Protein AF-A0A2T6J618-F1 (afdb_monomer)

pLDDT: mean 82.19, std 12.93, range [42.0, 94.44]

Secondary structure (DSSP, 8-state):
---S-SSPPEEEEEEETTEEEEEEEE---HHHHHHHHHHHHHHH-SPEEEE--EEEEEE-TTS-EEEEEEEEEEEEEEETTTTEEEEEEEEE-EE--SSSSSPPEEPPPEEEEEEEEPPPPPP-----

Nearest PDB structures (foldseek):
  8wg2-assembly1_A  TM=3.446E-01  e=2.003E+00  Flavobacterium johnsoniae UW101
  8wg2-assembly2_D  TM=3.470E-01  e=2.003E+00  Flavobacterium johnsoniae UW101
  8wg0-assembly1_B  TM=2.736E-01  e=1.900E+00  Flavobacterium johnsoniae UW101
  7lbm-assembly1_k  TM=1.919E-01  e=7.742E-01  Homo sapiens
  5iva-assembly1_A  TM=2.325E-01  e=2.750E+00  Pseudomonas aeruginosa PAO1

Foldseek 3Di:
DDDLDPDDWDWDWDDDPVHTFKIKTWDPDPSSVVVVQVVCCVVQNAWDKDQPWDWDWDADPVGDIDIDTFAKIWTWGADPVQQKIKIKIWGWDWDHDPDPVDDTPTDDIIIMIMIGRDDDPPPPPPPD

Mean predicted aligned error: 8.67 Å

Solvent-accessible surface area (backbone atoms only — not comparable to full-atom values): 7582 Å² total; per-residue (Å²): 137,80,72,80,54,97,64,92,69,55,72,48,79,41,64,60,82,97,38,84,32,34,44,36,36,49,61,48,50,73,70,35,43,51,54,51,49,54,56,47,34,74,74,64,42,82,62,49,79,45,76,64,48,43,81,44,80,38,78,45,96,87,71,52,67,53,75,46,75,25,41,44,34,36,40,34,42,69,40,80,91,74,32,31,38,38,38,41,37,41,36,36,56,60,53,77,45,96,45,92,86,50,69,69,57,66,54,80,66,48,29,32,41,37,40,35,53,48,77,72,77,74,77,78,82,71,90,122

Radius of gyration: 19.62 Å; Cα contacts (8 Å, |Δi|>4): 220; chains: 1; bounding box: 44×38×65 Å

Structure (mmCIF, N/CA/C/O backbone):
data_AF-A0A2T6J618-F1
#
_entry.id   AF-A0A2T6J618-F1
#
loop_
_atom_site.group_PDB
_atom_site.id
_atom_site.type_symbol
_atom_site.label_atom_id
_atom_site.label_alt_id
_atom_site.label_comp_id
_atom_site.label_asym_id
_atom_site.label_entity_id
_atom_site.label_seq_id
_atom_site.pdbx_PDB_ins_code
_atom_site.Cartn_x
_atom_site.Cartn_y
_atom_site.Cartn_z
_atom_site.occupancy
_atom_site.B_iso_or_equiv
_atom_site.auth_seq_id
_atom_site.auth_comp_id
_atom_site.auth_asym_id
_atom_site.auth_atom_id
_atom_site.pdbx_PDB_model_num
ATOM 1 N N . MET A 1 1 ? -15.487 16.957 7.916 1.00 51.03 1 MET A N 1
ATOM 2 C CA . MET A 1 1 ? -14.705 15.850 7.330 1.00 51.03 1 MET A CA 1
ATOM 3 C C . MET A 1 1 ? -15.066 15.783 5.855 1.00 51.03 1 MET A C 1
ATOM 5 O O . MET A 1 1 ? -16.247 15.644 5.560 1.00 51.03 1 MET A O 1
ATOM 9 N N . LEU A 1 2 ? -14.112 16.003 4.949 1.00 57.34 2 LEU A N 1
ATOM 10 C CA . LEU A 1 2 ? -14.351 15.875 3.507 1.00 57.34 2 LEU A CA 1
ATOM 11 C C . LEU A 1 2 ? -14.027 14.436 3.083 1.00 57.34 2 LEU A C 1
ATOM 13 O O . LEU A 1 2 ? -13.054 13.877 3.591 1.00 57.34 2 LEU A O 1
ATOM 17 N N . PRO A 1 3 ? -14.814 13.823 2.187 1.00 66.25 3 PRO A N 1
ATOM 18 C CA . PRO A 1 3 ? -14.495 12.500 1.673 1.00 66.25 3 PRO A CA 1
ATOM 19 C C . PRO A 1 3 ? -13.168 12.533 0.902 1.00 66.25 3 PRO A C 1
ATOM 21 O O . PRO A 1 3 ? -12.866 13.488 0.185 1.00 66.25 3 PRO A O 1
ATOM 24 N N . PHE A 1 4 ? -12.370 11.473 1.050 1.00 67.88 4 PHE A N 1
ATOM 25 C CA . PHE A 1 4 ? -11.061 11.346 0.398 1.00 67.88 4 PHE A CA 1
ATOM 26 C C . PHE A 1 4 ? -11.147 11.312 -1.134 1.00 67.88 4 PHE A C 1
ATOM 28 O O . PHE A 1 4 ? -10.185 11.681 -1.807 1.00 67.88 4 PHE A O 1
ATOM 35 N N . SER A 1 5 ? -12.305 10.916 -1.668 1.00 69.44 5 SER A N 1
ATOM 36 C CA . SER A 1 5 ? -12.613 10.882 -3.093 1.00 69.44 5 SER A CA 1
ATOM 37 C C . SER A 1 5 ? -14.052 11.319 -3.351 1.00 69.44 5 SER A C 1
ATOM 39 O O . SER A 1 5 ? -14.930 10.956 -2.563 1.00 69.44 5 SER A O 1
ATOM 41 N N . PRO A 1 6 ? -14.319 12.037 -4.453 1.00 74.06 6 PRO A N 1
ATOM 42 C CA . PRO A 1 6 ? -15.666 12.136 -5.002 1.00 74.06 6 PRO A CA 1
ATOM 43 C C . PRO A 1 6 ? -16.112 10.830 -5.687 1.00 74.06 6 PRO A C 1
ATOM 45 O O . PRO A 1 6 ? -17.313 10.604 -5.820 1.00 74.06 6 PRO A O 1
ATOM 48 N N . ASP A 1 7 ? -15.171 9.966 -6.088 1.00 80.81 7 ASP A N 1
ATOM 49 C CA . ASP A 1 7 ? -15.457 8.722 -6.797 1.00 80.81 7 ASP A CA 1
ATOM 50 C C . ASP A 1 7 ? -15.624 7.532 -5.835 1.00 80.81 7 ASP A C 1
ATOM 52 O O . ASP A 1 7 ? -14.932 7.440 -4.814 1.00 80.81 7 ASP A O 1
ATOM 56 N N . PRO A 1 8 ? -16.491 6.554 -6.159 1.00 80.50 8 PRO A N 1
ATOM 57 C CA . PRO A 1 8 ? -16.603 5.329 -5.380 1.00 80.50 8 PRO A CA 1
ATOM 58 C C . PRO A 1 8 ? -15.282 4.551 -5.338 1.00 80.50 8 PRO A C 1
ATOM 60 O O . PRO A 1 8 ? -14.666 4.259 -6.368 1.00 80.50 8 PRO A O 1
ATOM 63 N N . VAL A 1 9 ? -14.884 4.139 -4.134 1.00 82.81 9 VAL A N 1
ATOM 64 C CA . VAL A 1 9 ? -13.735 3.253 -3.914 1.00 82.81 9 VAL A CA 1
ATOM 65 C C . VAL A 1 9 ? -14.200 1.829 -3.642 1.00 82.81 9 VAL A C 1
ATOM 67 O O . VAL A 1 9 ? -15.194 1.596 -2.952 1.00 82.81 9 VAL A O 1
ATOM 70 N N . LYS A 1 10 ? -13.468 0.850 -4.179 1.00 84.38 10 LYS A N 1
ATOM 71 C CA . LYS A 1 10 ? -13.753 -0.558 -3.903 1.00 84.38 10 LYS A CA 1
ATOM 72 C C . LYS A 1 10 ? -13.212 -0.909 -2.524 1.00 84.38 10 LYS A C 1
ATOM 74 O O . LYS A 1 10 ? -12.016 -0.772 -2.268 1.00 84.38 10 LYS A O 1
ATOM 79 N N . LEU A 1 11 ? -14.092 -1.410 -1.669 1.00 88.69 11 LEU A N 1
ATOM 80 C CA . LEU A 1 11 ? -13.777 -1.806 -0.306 1.00 88.69 11 LEU A CA 1
ATOM 81 C C . LEU A 1 11 ? -14.050 -3.303 -0.127 1.00 88.69 11 LEU A C 1
ATOM 83 O O . LEU A 1 11 ? -15.039 -3.831 -0.628 1.00 88.69 11 LEU A O 1
ATOM 87 N N . SER A 1 12 ? -13.136 -4.000 0.538 1.00 91.56 12 SER A N 1
ATOM 88 C CA . SER A 1 12 ? -13.244 -5.418 0.881 1.00 91.56 12 SER A CA 1
ATOM 89 C C . SER A 1 12 ? -13.064 -5.579 2.384 1.00 91.56 12 SER A C 1
ATOM 91 O O . SER A 1 12 ? -12.112 -5.052 2.957 1.00 91.56 12 SER A O 1
ATOM 93 N N . LEU A 1 13 ? -13.981 -6.307 3.013 1.00 92.69 13 LEU A N 1
ATOM 94 C CA . LEU A 1 13 ? -13.970 -6.574 4.447 1.00 92.69 13 LEU A CA 1
ATOM 95 C C . LEU A 1 13 ? -13.599 -8.037 4.685 1.00 92.69 13 LEU A C 1
ATOM 97 O O . LEU A 1 13 ? -14.203 -8.937 4.105 1.00 92.69 13 LEU A O 1
ATOM 101 N N . GLY A 1 14 ? -12.599 -8.263 5.528 1.00 91.62 14 GLY A N 1
ATOM 102 C CA . GLY A 1 14 ? -12.210 -9.582 6.008 1.00 91.62 14 GLY A CA 1
ATOM 103 C C . GLY A 1 14 ? -12.715 -9.790 7.428 1.00 91.62 14 GLY A C 1
ATOM 104 O O . GLY A 1 14 ? -12.461 -8.963 8.303 1.00 91.62 14 GLY A O 1
ATOM 105 N N . PHE A 1 15 ? -13.404 -10.904 7.662 1.00 90.94 15 PHE A N 1
ATOM 106 C CA . PHE A 1 15 ? -13.910 -11.295 8.976 1.00 90.94 15 PHE A CA 1
ATOM 107 C C . PHE A 1 15 ? -13.190 -12.553 9.463 1.00 90.94 15 PHE A C 1
ATOM 109 O O . PHE A 1 15 ? -12.811 -13.416 8.671 1.00 90.94 15 PHE A O 1
ATOM 116 N N . LYS A 1 16 ? -12.979 -12.654 10.776 1.00 88.12 16 LYS A N 1
ATOM 117 C CA . LYS A 1 16 ? -12.491 -13.862 11.448 1.00 88.12 16 LYS A CA 1
ATOM 118 C C . LYS A 1 16 ? -13.527 -14.263 12.497 1.00 88.12 16 LYS A C 1
ATOM 120 O O . LYS A 1 16 ? -13.626 -13.613 13.535 1.00 88.12 16 LYS A O 1
ATOM 125 N N . GLY A 1 17 ? -14.300 -15.312 12.208 1.00 87.88 17 GLY A N 1
ATOM 126 C CA . GLY A 1 17 ? -15.546 -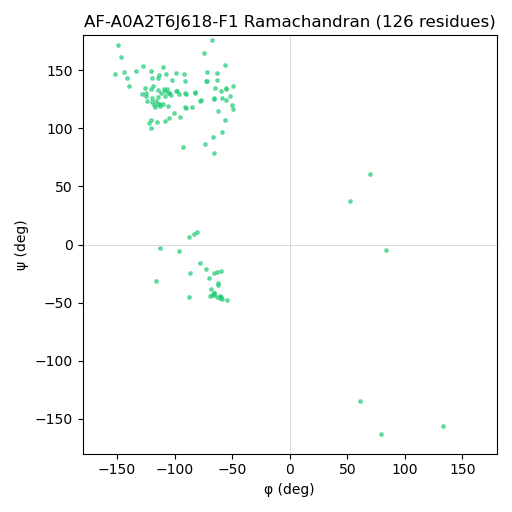15.577 12.936 1.00 87.88 17 GLY A CA 1
ATOM 127 C C . GLY A 1 17 ? -16.511 -14.403 12.754 1.00 87.88 17 GLY A C 1
ATOM 128 O O . GLY A 1 17 ? -16.602 -13.856 11.658 1.00 87.88 17 GLY A O 1
ATOM 129 N N . ASP A 1 18 ? -17.128 -13.954 13.844 1.00 89.62 18 ASP A N 1
ATOM 130 C CA . ASP A 1 18 ? -18.098 -12.847 13.824 1.00 89.62 18 ASP A CA 1
ATOM 131 C C . ASP A 1 18 ? -17.450 -11.456 13.962 1.00 89.62 18 ASP A C 1
ATOM 133 O O . ASP A 1 18 ? -18.132 -10.445 14.108 1.00 89.62 18 ASP A O 1
ATOM 137 N N . SER A 1 19 ? -16.115 -11.381 13.948 1.00 86.75 19 SER A N 1
ATOM 138 C CA . SER A 1 19 ? -15.368 -10.135 14.151 1.00 86.75 19 SER A CA 1
ATOM 139 C C . SER A 1 19 ? -14.701 -9.642 12.871 1.00 86.75 19 SER A C 1
ATOM 141 O O . SER A 1 19 ? -14.018 -10.400 12.177 1.00 86.75 19 SER A O 1
ATOM 143 N N . LEU A 1 20 ? -14.834 -8.342 12.592 1.00 87.62 20 LEU A N 1
ATOM 144 C CA . LEU A 1 20 ? -14.087 -7.672 11.529 1.00 87.62 20 LEU A CA 1
ATOM 145 C C . LEU A 1 20 ? -12.590 -7.672 11.870 1.00 87.62 20 LEU A C 1
ATOM 147 O O . LEU A 1 20 ? -12.191 -7.202 12.936 1.00 87.62 20 LEU A O 1
ATOM 151 N N . SER A 1 21 ? -11.765 -8.190 10.961 1.00 88.56 21 SER A N 1
ATOM 152 C CA . SER A 1 21 ? -10.317 -8.326 11.153 1.00 88.56 21 SER A CA 1
ATOM 153 C C . SER A 1 21 ? -9.502 -7.482 10.177 1.00 88.56 21 SER A C 1
ATOM 155 O O . SER A 1 21 ? -8.424 -7.010 10.544 1.00 88.56 21 SER A O 1
ATOM 157 N N . VAL A 1 22 ? -10.011 -7.270 8.958 1.00 90.62 22 VAL A N 1
ATOM 158 C CA . VAL A 1 22 ? -9.307 -6.545 7.895 1.00 90.62 22 VAL A CA 1
ATOM 159 C C . VAL A 1 22 ? -10.259 -5.636 7.125 1.00 90.62 22 VAL A C 1
ATOM 161 O O . VAL A 1 22 ? -11.348 -6.053 6.736 1.00 90.62 22 VAL A O 1
ATOM 164 N N . ILE A 1 23 ? -9.820 -4.413 6.842 1.00 91.25 23 ILE A N 1
ATOM 165 C CA . ILE A 1 23 ? -10.446 -3.505 5.878 1.00 91.25 23 ILE A CA 1
ATOM 166 C C . ILE A 1 23 ? -9.426 -3.236 4.779 1.00 91.25 23 ILE A C 1
ATOM 168 O O . ILE A 1 23 ? -8.359 -2.697 5.054 1.00 91.25 23 ILE A O 1
ATOM 172 N N . ASN A 1 24 ? -9.765 -3.579 3.540 1.00 89.94 24 ASN A N 1
ATOM 173 C CA . ASN A 1 24 ? -8.945 -3.301 2.368 1.00 89.94 24 ASN A CA 1
ATOM 174 C C . ASN A 1 24 ? -9.665 -2.318 1.450 1.00 89.94 24 ASN A C 1
ATOM 176 O O . ASN A 1 24 ? -10.793 -2.569 1.029 1.00 89.94 24 ASN A O 1
ATOM 180 N N . VAL A 1 25 ? -8.993 -1.232 1.090 1.00 89.12 25 VAL A N 1
ATOM 181 C CA . VAL A 1 25 ? -9.462 -0.256 0.105 1.00 89.12 25 VAL A CA 1
ATOM 182 C C . VAL A 1 25 ? -8.547 -0.329 -1.106 1.00 89.12 25 VAL A C 1
ATOM 184 O O . VAL A 1 25 ? -7.335 -0.135 -0.997 1.00 89.12 25 VAL A O 1
ATOM 187 N N . GLN A 1 26 ? -9.127 -0.633 -2.263 1.00 84.00 26 GLN A N 1
ATOM 188 C CA . GLN A 1 26 ? -8.396 -0.780 -3.514 1.00 84.00 26 GLN A CA 1
ATOM 189 C C .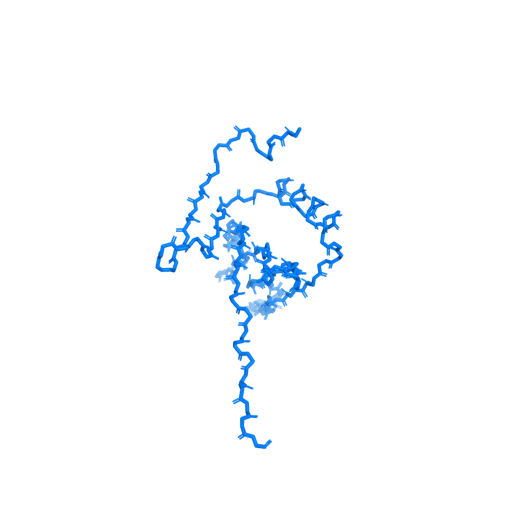 GLN A 1 26 ? -8.514 0.507 -4.334 1.00 84.00 26 GLN A C 1
ATOM 191 O O . GLN A 1 26 ? -9.620 1.012 -4.536 1.00 84.00 26 GLN A O 1
ATOM 196 N N . ARG A 1 27 ? -7.367 0.990 -4.835 1.00 75.06 27 ARG A N 1
ATOM 197 C CA . ARG A 1 27 ? -7.175 2.260 -5.563 1.00 75.06 27 ARG A CA 1
ATOM 198 C C . ARG A 1 27 ? -7.309 3.563 -4.739 1.00 75.06 27 ARG A C 1
ATOM 200 O O . ARG A 1 27 ? -8.115 4.421 -5.095 1.00 75.06 27 ARG A O 1
ATOM 207 N N . PRO A 1 28 ? -6.484 3.787 -3.707 1.00 71.38 28 PRO A N 1
ATOM 208 C CA . PRO A 1 28 ? -6.043 5.146 -3.430 1.00 71.38 28 PRO A CA 1
ATOM 209 C C . PRO A 1 28 ? -5.241 5.620 -4.650 1.00 71.38 28 PRO A C 1
ATOM 211 O O . PRO A 1 28 ? -4.228 5.013 -4.968 1.00 71.38 28 PRO A O 1
ATOM 214 N N . ASP A 1 29 ? -5.694 6.621 -5.398 1.00 80.06 29 ASP A N 1
ATOM 215 C CA . ASP A 1 29 ? -4.806 7.319 -6.338 1.0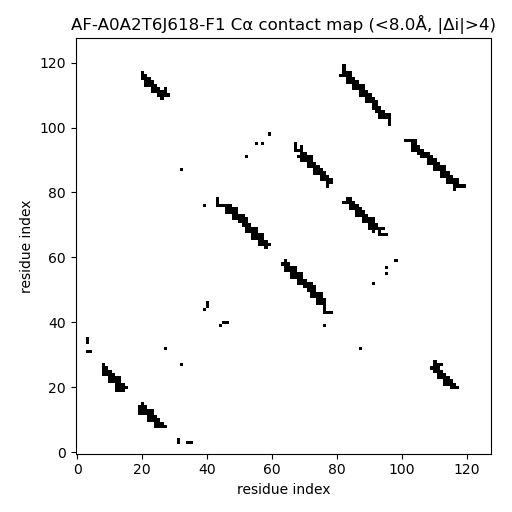0 80.06 29 ASP A CA 1
ATOM 216 C C . ASP A 1 29 ? -3.729 8.108 -5.566 1.00 80.06 29 ASP A C 1
ATOM 218 O O . ASP A 1 29 ? -3.733 8.142 -4.339 1.00 80.06 29 ASP A O 1
ATOM 222 N N . GLU A 1 30 ? -2.782 8.733 -6.263 1.00 82.56 30 GLU A N 1
ATOM 223 C CA . GLU A 1 30 ? -1.674 9.451 -5.616 1.00 82.56 30 GLU A CA 1
ATOM 224 C C . GLU A 1 30 ? -2.138 10.641 -4.751 1.00 82.56 30 GLU A C 1
ATOM 226 O O . GLU A 1 30 ? -1.579 10.899 -3.680 1.00 82.56 30 GLU A O 1
ATOM 231 N N . VAL A 1 31 ? -3.201 11.336 -5.167 1.00 83.38 31 VAL A N 1
ATOM 232 C CA . VAL A 1 31 ? -3.768 12.467 -4.417 1.00 83.38 31 VAL A CA 1
ATOM 233 C C . VAL A 1 31 ? -4.430 11.958 -3.139 1.00 83.38 31 VAL A C 1
ATOM 235 O O . VAL A 1 31 ? -4.243 12.522 -2.059 1.00 83.38 31 VAL A O 1
ATOM 238 N N . MET A 1 32 ? -5.186 10.869 -3.247 1.00 81.56 32 MET A N 1
ATOM 239 C CA . MET A 1 32 ? -5.847 10.219 -2.125 1.00 81.56 32 MET A CA 1
ATOM 240 C C . MET A 1 32 ? -4.846 9.591 -1.156 1.00 81.56 32 MET A C 1
ATOM 242 O O . MET A 1 32 ? -4.984 9.759 0.052 1.00 81.56 32 MET A O 1
ATOM 246 N N . GLU A 1 33 ? -3.822 8.916 -1.676 1.00 85.31 33 GLU A N 1
ATOM 247 C CA . GLU A 1 33 ? -2.701 8.366 -0.913 1.00 85.31 33 GLU A CA 1
ATOM 248 C C . GLU A 1 33 ? -2.042 9.454 -0.065 1.00 85.31 33 GLU A C 1
ATOM 250 O O . GLU A 1 33 ? -1.847 9.259 1.134 1.00 85.31 33 GLU A O 1
ATOM 255 N N . THR A 1 34 ? -1.754 10.613 -0.664 1.00 87.00 34 THR A N 1
ATOM 256 C CA . THR A 1 34 ? -1.131 11.741 0.039 1.00 87.00 34 THR A CA 1
ATOM 257 C C . THR A 1 34 ? -2.008 12.236 1.189 1.00 87.00 34 THR A C 1
ATOM 259 O O . THR A 1 34 ? -1.518 12.405 2.304 1.00 87.00 34 THR A O 1
ATOM 262 N N . LYS A 1 35 ? -3.316 12.410 0.954 1.00 87.88 35 LYS A N 1
ATOM 263 C CA . LYS A 1 35 ? -4.266 12.824 2.001 1.00 87.88 35 LYS A CA 1
ATOM 264 C C . LYS A 1 35 ? -4.378 11.788 3.120 1.00 87.88 35 LYS A C 1
ATOM 266 O O . LYS A 1 35 ? -4.337 12.146 4.290 1.00 87.88 35 LYS A O 1
ATOM 271 N N . ILE A 1 36 ? -4.494 10.506 2.771 1.00 88.06 36 ILE A N 1
ATOM 272 C CA . ILE A 1 36 ? -4.559 9.409 3.747 1.00 88.06 36 ILE A CA 1
ATOM 273 C C . ILE A 1 36 ? -3.283 9.378 4.590 1.00 88.06 36 ILE A C 1
ATOM 275 O O . ILE A 1 36 ? -3.368 9.259 5.808 1.00 88.06 36 ILE A O 1
ATOM 279 N N . ARG A 1 37 ? -2.109 9.521 3.965 1.00 89.62 37 ARG A N 1
ATOM 280 C CA . ARG A 1 37 ? -0.825 9.565 4.671 1.00 89.62 37 ARG A CA 1
ATOM 281 C C . ARG A 1 37 ? -0.783 10.710 5.680 1.00 89.62 37 ARG A C 1
ATOM 283 O O . ARG A 1 37 ? -0.431 10.463 6.825 1.00 89.62 37 ARG A O 1
ATOM 290 N N . GLN A 1 38 ? -1.200 11.915 5.288 1.00 89.94 38 GLN A N 1
ATOM 291 C CA . GLN A 1 38 ? -1.251 13.079 6.182 1.00 89.94 38 GLN A CA 1
ATOM 292 C C . GLN A 1 38 ? -2.162 12.846 7.397 1.00 89.94 38 GLN A C 1
ATOM 294 O O . GLN A 1 38 ? -1.767 13.128 8.525 1.00 89.94 38 GLN A O 1
ATOM 299 N N . GLU A 1 39 ? -3.357 12.289 7.189 1.00 89.38 39 GLU A N 1
ATOM 300 C CA . GLU A 1 39 ? -4.295 11.980 8.279 1.00 89.38 39 GLU A CA 1
ATOM 301 C C . GLU A 1 39 ? -3.759 10.883 9.214 1.00 89.38 39 GLU A C 1
ATOM 303 O O . GLU A 1 39 ? -3.875 10.980 10.437 1.00 89.38 39 GLU A O 1
ATOM 308 N N . LEU A 1 40 ? -3.145 9.834 8.655 1.00 90.44 40 LEU A N 1
ATOM 309 C CA . LEU A 1 40 ? -2.546 8.757 9.446 1.00 90.44 40 LEU A CA 1
ATOM 310 C C . LEU A 1 40 ? -1.319 9.239 10.222 1.00 90.44 40 LEU A C 1
ATOM 312 O O . LEU A 1 40 ? -1.164 8.855 11.375 1.00 90.44 40 LEU A O 1
ATOM 316 N N . GLU A 1 41 ? -0.493 10.108 9.641 1.00 92.62 41 GLU A N 1
ATOM 317 C CA . GLU A 1 41 ? 0.649 10.724 10.324 1.00 92.62 41 GLU A CA 1
ATOM 318 C C . GLU A 1 41 ? 0.217 11.643 11.463 1.00 92.62 41 GLU A C 1
ATOM 320 O O . GLU A 1 41 ? 0.790 11.582 12.550 1.00 92.62 41 GLU A O 1
ATOM 325 N N . ALA A 1 42 ? -0.833 12.441 11.259 1.00 90.38 42 ALA A N 1
ATOM 326 C CA . ALA A 1 42 ? -1.394 13.281 12.312 1.00 90.38 42 ALA A CA 1
ATOM 327 C C . ALA A 1 42 ? -1.944 12.454 13.488 1.00 90.38 42 ALA A C 1
ATOM 329 O O . ALA A 1 42 ? -1.879 12.894 14.635 1.00 90.38 42 ALA A O 1
ATOM 330 N N . LYS A 1 43 ? -2.479 11.257 13.215 1.00 89.06 43 LYS A N 1
ATOM 331 C CA . LYS A 1 43 ? -3.088 10.388 14.230 1.00 89.06 43 LYS A CA 1
ATOM 332 C C . LYS A 1 43 ? -2.099 9.449 14.923 1.00 89.06 43 LYS A C 1
ATOM 334 O O . LYS A 1 43 ? -2.186 9.266 16.132 1.00 89.06 43 LYS A O 1
ATOM 339 N N . TYR A 1 44 ? -1.222 8.808 14.159 1.00 90.06 44 TYR A N 1
ATOM 340 C CA . TYR A 1 44 ? -0.361 7.712 14.614 1.00 90.06 44 TYR A CA 1
ATOM 341 C C . TYR A 1 44 ? 1.128 8.081 14.633 1.00 90.06 44 TYR A C 1
ATOM 343 O O . TYR A 1 44 ? 1.950 7.266 15.046 1.00 90.06 44 TYR A O 1
ATOM 351 N N . GLY A 1 45 ? 1.491 9.289 14.198 1.00 91.19 45 GLY A N 1
ATOM 352 C CA . GLY A 1 45 ? 2.878 9.727 14.091 1.00 91.19 45 GLY A CA 1
ATOM 353 C C . GLY A 1 45 ? 3.581 9.201 12.840 1.00 91.19 45 GLY A C 1
ATOM 354 O O . GLY A 1 45 ? 2.959 8.773 11.864 1.00 91.19 45 GLY A O 1
ATOM 355 N N . SER A 1 46 ? 4.911 9.268 12.851 1.00 92.94 46 SER A N 1
ATOM 356 C CA . SER A 1 46 ? 5.724 8.921 11.686 1.00 92.94 46 SER A CA 1
ATOM 357 C C . SER A 1 46 ? 5.600 7.434 11.321 1.00 92.94 46 SER A C 1
ATOM 359 O O . SER A 1 46 ? 5.691 6.578 12.206 1.00 92.94 46 SER A O 1
ATOM 361 N N . PRO A 1 47 ? 5.428 7.095 10.032 1.00 94.19 47 PRO A N 1
ATOM 362 C CA . PRO A 1 47 ? 5.358 5.709 9.604 1.00 94.19 47 PRO A CA 1
ATOM 363 C C . PRO A 1 47 ? 6.726 5.033 9.613 1.00 94.19 47 PRO A C 1
ATOM 365 O O . PRO A 1 47 ? 7.777 5.671 9.560 1.00 94.19 47 PRO A O 1
ATOM 368 N N . THR A 1 48 ? 6.700 3.706 9.549 1.00 94.25 48 THR A N 1
ATOM 369 C CA . THR A 1 48 ? 7.837 2.910 9.081 1.00 94.25 48 THR A CA 1
ATOM 370 C C . THR A 1 48 ? 7.713 2.688 7.576 1.00 94.25 48 THR A C 1
ATOM 372 O O . THR A 1 48 ? 6.660 2.263 7.097 1.00 94.25 48 THR A O 1
ATOM 375 N N . LEU A 1 49 ? 8.785 2.959 6.831 1.00 93.50 49 LEU A N 1
ATOM 376 C CA . LEU A 1 49 ? 8.876 2.665 5.403 1.00 93.50 49 LEU A CA 1
ATOM 377 C C . LEU A 1 49 ? 9.582 1.322 5.193 1.00 93.50 49 LEU A C 1
ATOM 379 O O . LEU A 1 49 ? 10.681 1.114 5.700 1.00 93.50 49 LEU A O 1
ATOM 383 N N . ASP A 1 50 ? 8.964 0.450 4.405 1.00 91.62 50 ASP A N 1
ATOM 384 C CA . ASP A 1 50 ? 9.543 -0.804 3.932 1.00 91.62 50 ASP A CA 1
ATOM 385 C C . ASP A 1 50 ? 9.575 -0.787 2.398 1.00 91.62 50 ASP A C 1
ATOM 387 O O . ASP A 1 50 ? 8.552 -0.972 1.731 1.00 91.62 50 ASP A O 1
ATOM 391 N N . ASP A 1 51 ? 10.744 -0.484 1.826 1.00 91.38 51 ASP A N 1
ATOM 392 C CA . ASP A 1 51 ? 10.962 -0.503 0.378 1.00 91.38 51 ASP A CA 1
ATOM 393 C C . ASP A 1 51 ? 11.495 -1.872 -0.056 1.00 91.38 51 ASP A C 1
ATOM 395 O O . ASP A 1 51 ? 12.698 -2.078 -0.210 1.00 91.38 51 ASP A O 1
ATOM 399 N N . GLY A 1 52 ? 10.574 -2.812 -0.269 1.00 89.69 52 GLY A N 1
ATOM 400 C CA . GLY A 1 52 ? 10.863 -4.156 -0.767 1.00 89.69 52 GLY A CA 1
ATOM 401 C C . GLY A 1 52 ? 11.059 -4.239 -2.285 1.00 89.69 52 GLY A C 1
ATOM 402 O O . GLY A 1 52 ? 11.062 -5.344 -2.839 1.00 89.69 52 GLY A O 1
ATOM 403 N N . ARG A 1 53 ? 11.179 -3.103 -2.988 1.00 90.44 53 ARG A N 1
ATOM 404 C CA . ARG A 1 53 ? 11.454 -3.096 -4.429 1.00 90.44 53 ARG A CA 1
ATOM 405 C C . ARG A 1 53 ? 12.894 -3.520 -4.697 1.00 90.44 53 ARG A C 1
ATOM 407 O O . ARG A 1 53 ? 13.820 -3.124 -3.994 1.00 90.44 53 ARG A O 1
ATOM 414 N N . LYS A 1 54 ? 13.074 -4.303 -5.752 1.00 90.94 54 LYS A N 1
ATOM 415 C CA . LYS A 1 54 ? 14.354 -4.826 -6.208 1.00 90.94 54 LYS A CA 1
ATOM 416 C C . LYS A 1 54 ? 14.788 -4.127 -7.479 1.00 90.94 54 LYS A C 1
ATOM 418 O O . LYS A 1 54 ? 13.959 -3.790 -8.325 1.00 90.94 54 LYS A O 1
ATOM 423 N N . ASP A 1 55 ? 16.096 -3.982 -7.597 1.00 91.38 55 ASP A N 1
ATOM 424 C CA . ASP A 1 55 ? 16.729 -3.506 -8.810 1.00 91.38 55 ASP A CA 1
ATOM 425 C C . ASP A 1 55 ? 16.885 -4.671 -9.798 1.00 91.38 55 ASP A C 1
ATOM 427 O O . ASP A 1 55 ? 17.365 -5.751 -9.451 1.00 91.38 55 ASP A O 1
ATOM 431 N N . GLU A 1 56 ? 16.472 -4.444 -11.038 1.00 88.56 56 GLU A N 1
ATOM 432 C CA . GLU A 1 56 ? 16.633 -5.340 -12.177 1.00 88.56 56 GLU A CA 1
ATOM 433 C C . GLU A 1 56 ? 17.464 -4.617 -13.236 1.00 88.56 56 GLU A C 1
ATOM 435 O O . GLU A 1 56 ? 17.104 -3.531 -13.693 1.00 88.56 56 GLU A O 1
ATOM 440 N N . GLN A 1 57 ? 18.589 -5.207 -13.633 1.00 90.44 57 GLN A N 1
ATOM 441 C CA . GLN A 1 57 ? 19.440 -4.634 -14.668 1.00 90.44 57 GLN A CA 1
ATOM 442 C C . GLN A 1 57 ? 19.020 -5.153 -16.045 1.00 90.44 57 GLN A C 1
ATOM 444 O O . GLN A 1 57 ? 19.140 -6.342 -16.338 1.00 90.44 57 GLN A O 1
ATOM 449 N N . CYS A 1 58 ? 18.589 -4.250 -16.920 1.00 87.38 58 CYS A N 1
ATOM 450 C CA . CYS A 1 58 ? 18.312 -4.553 -18.316 1.00 87.38 58 CYS A CA 1
ATOM 451 C C . CYS A 1 58 ? 19.581 -4.320 -19.136 1.00 87.38 58 CYS A C 1
ATOM 453 O O . CYS A 1 58 ? 20.080 -3.197 -19.182 1.00 87.38 58 CYS A O 1
ATOM 455 N N . ILE A 1 59 ? 20.105 -5.363 -19.785 1.00 89.06 59 ILE A N 1
ATOM 456 C CA . ILE A 1 59 ? 21.327 -5.301 -20.602 1.00 89.06 59 ILE A CA 1
ATOM 457 C C . ILE A 1 59 ? 20.984 -5.696 -22.038 1.00 89.06 59 ILE A C 1
ATOM 459 O O . ILE A 1 59 ? 20.442 -6.774 -22.282 1.00 89.06 59 ILE A O 1
ATOM 463 N N . TYR A 1 60 ? 21.328 -4.838 -22.998 1.00 86.88 60 TYR A N 1
ATOM 464 C CA . TYR A 1 60 ? 21.040 -5.042 -24.417 1.00 86.88 60 TYR A CA 1
ATOM 465 C C . TYR A 1 60 ? 22.308 -5.332 -25.216 1.00 86.88 60 TYR A C 1
ATOM 467 O O . TYR A 1 60 ? 23.405 -4.883 -24.890 1.00 86.88 60 TYR A O 1
ATOM 475 N N . ARG A 1 61 ? 22.148 -6.059 -26.329 1.00 85.75 61 ARG A N 1
ATOM 476 C CA . ARG A 1 61 ? 23.265 -6.477 -27.200 1.00 85.75 61 ARG A CA 1
ATOM 477 C C . ARG A 1 61 ? 24.065 -5.315 -27.793 1.00 85.75 61 ARG A C 1
ATOM 479 O O . ARG A 1 61 ? 25.211 -5.512 -28.169 1.00 85.75 61 ARG A O 1
ATOM 486 N N . ASN A 1 62 ? 23.474 -4.127 -27.885 1.00 85.25 62 ASN A N 1
ATOM 487 C CA . ASN A 1 62 ? 24.146 -2.921 -28.367 1.00 85.25 62 ASN A CA 1
ATOM 488 C C . ASN A 1 62 ? 24.965 -2.202 -27.275 1.00 85.25 62 ASN A C 1
ATOM 490 O O . ASN A 1 62 ? 25.409 -1.082 -27.501 1.00 85.25 62 ASN A O 1
ATOM 494 N N . GLY A 1 63 ? 25.129 -2.816 -26.098 1.00 84.00 63 GLY A N 1
ATOM 495 C CA . GLY A 1 63 ? 25.885 -2.263 -24.975 1.00 84.00 63 GLY A CA 1
ATOM 496 C C . GLY A 1 63 ? 25.094 -1.299 -24.090 1.00 84.00 63 GLY A C 1
ATOM 497 O O . GLY A 1 63 ? 25.605 -0.891 -23.052 1.00 84.00 63 GLY A O 1
ATOM 498 N N . ASN A 1 64 ? 23.850 -0.958 -24.442 1.00 86.00 64 ASN A N 1
ATOM 499 C CA . ASN A 1 64 ? 23.013 -0.132 -23.576 1.00 86.00 64 ASN A CA 1
ATOM 500 C C . ASN A 1 64 ? 22.531 -0.933 -22.366 1.00 86.00 64 ASN A C 1
ATOM 502 O O . ASN A 1 64 ? 22.123 -2.091 -22.489 1.00 86.00 64 ASN A O 1
ATOM 506 N N . SER A 1 65 ? 22.500 -0.274 -21.210 1.00 89.06 65 SER A N 1
ATOM 507 C CA . SER A 1 65 ? 21.915 -0.830 -19.996 1.00 89.06 65 SER A CA 1
ATOM 508 C C . SER A 1 65 ? 21.211 0.230 -19.166 1.00 89.06 65 SER A C 1
ATOM 510 O O . SER A 1 65 ? 21.655 1.376 -19.121 1.00 89.06 65 SER A O 1
ATOM 512 N N . PHE A 1 66 ? 20.158 -0.171 -18.465 1.00 88.56 66 PHE A N 1
ATOM 513 C CA . PHE A 1 66 ? 19.500 0.642 -17.446 1.00 88.56 66 PHE A CA 1
ATOM 514 C C . PHE A 1 66 ? 18.964 -0.251 -16.331 1.00 88.56 66 PHE A C 1
ATOM 516 O O . PHE A 1 66 ? 18.800 -1.457 -16.512 1.00 88.56 66 PHE A O 1
ATOM 523 N N . THR A 1 67 ? 18.690 0.354 -15.181 1.00 89.75 67 THR A N 1
ATOM 524 C CA . THR A 1 67 ? 18.140 -0.339 -14.016 1.00 89.75 67 THR A CA 1
ATOM 525 C C . THR A 1 67 ? 16.664 -0.003 -13.874 1.00 89.75 67 THR A C 1
ATOM 527 O O . THR A 1 67 ? 16.280 1.167 -13.895 1.00 89.75 67 THR A O 1
ATOM 530 N N . LEU A 1 68 ? 15.841 -1.030 -13.719 1.00 87.94 68 LEU A N 1
ATOM 531 C CA . LEU A 1 68 ? 14.450 -0.923 -13.305 1.00 87.94 68 LEU A CA 1
ATOM 532 C C . LEU A 1 68 ? 14.353 -1.210 -11.815 1.00 87.94 68 LEU A C 1
ATOM 534 O O . LEU A 1 68 ? 15.102 -2.032 -11.300 1.00 87.94 68 LEU A O 1
ATOM 538 N N . LYS A 1 69 ? 13.411 -0.567 -11.127 1.00 88.88 69 LYS A N 1
ATOM 539 C CA . LYS A 1 69 ? 13.144 -0.836 -9.713 1.00 88.88 69 LYS A CA 1
ATOM 540 C C . LYS A 1 69 ? 11.700 -1.281 -9.556 1.00 88.88 69 LYS A C 1
ATOM 542 O O . LYS A 1 69 ? 10.797 -0.460 -9.683 1.00 88.88 69 LYS A O 1
ATOM 547 N N . SER A 1 70 ? 11.469 -2.565 -9.300 1.00 87.88 70 SER A N 1
ATOM 548 C CA . SER A 1 70 ? 10.133 -3.175 -9.269 1.00 87.88 70 SER A CA 1
ATOM 549 C C . SER A 1 70 ? 9.888 -3.945 -7.972 1.00 87.88 70 SER A C 1
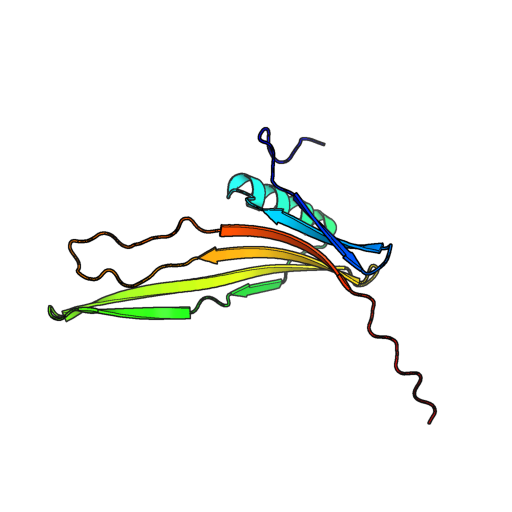ATOM 551 O O . SER A 1 70 ? 10.816 -4.393 -7.308 1.00 87.88 70 SER A O 1
ATOM 553 N N . GLY A 1 71 ? 8.632 -4.080 -7.558 1.00 88.69 71 GLY A N 1
ATOM 554 C CA . GLY A 1 71 ? 8.243 -4.782 -6.336 1.00 88.69 71 GLY A CA 1
ATOM 555 C C . GLY A 1 71 ? 7.237 -3.997 -5.505 1.00 88.69 71 GLY A C 1
ATOM 556 O O . GLY A 1 71 ? 6.501 -3.156 -6.025 1.00 88.69 71 GLY A O 1
ATOM 557 N N . VAL A 1 72 ? 7.195 -4.291 -4.208 1.00 89.75 72 VAL A N 1
ATOM 558 C CA . VAL A 1 72 ? 6.234 -3.700 -3.271 1.00 89.75 72 VAL A CA 1
ATOM 559 C C . VAL A 1 72 ? 6.953 -2.731 -2.347 1.00 89.75 72 VAL A C 1
ATOM 561 O O . VAL A 1 72 ? 7.983 -3.067 -1.772 1.00 89.75 72 VAL A O 1
ATOM 564 N N . MET A 1 73 ? 6.385 -1.543 -2.188 1.00 91.44 73 MET A N 1
ATOM 565 C CA . MET A 1 73 ? 6.757 -0.579 -1.164 1.00 91.44 73 MET A CA 1
ATOM 566 C C . MET A 1 73 ? 5.575 -0.417 -0.212 1.00 91.44 73 MET A C 1
ATOM 568 O O . MET A 1 73 ? 4.439 -0.256 -0.661 1.00 91.44 73 MET A O 1
ATOM 572 N N . SER A 1 74 ? 5.837 -0.456 1.090 1.00 92.00 74 SER A N 1
ATOM 573 C CA . SER A 1 74 ? 4.803 -0.372 2.122 1.00 92.00 74 SER A CA 1
ATOM 574 C C . SER A 1 74 ? 5.122 0.755 3.096 1.00 92.00 74 SER A C 1
ATOM 576 O O . SER A 1 74 ? 6.252 0.888 3.562 1.00 92.00 74 SER A O 1
ATOM 578 N N . VAL A 1 75 ? 4.116 1.560 3.422 1.00 93.69 75 VAL A N 1
ATOM 579 C CA . VAL A 1 75 ? 4.169 2.564 4.487 1.00 93.69 75 VAL A CA 1
ATOM 580 C C . VAL A 1 75 ? 3.271 2.081 5.614 1.00 93.69 75 VAL A C 1
ATOM 582 O O . VAL A 1 75 ? 2.084 1.844 5.392 1.00 93.69 75 VAL A O 1
ATOM 585 N N . ARG A 1 76 ? 3.838 1.899 6.806 1.00 94.44 76 ARG A N 1
ATOM 586 C CA . ARG A 1 76 ? 3.168 1.241 7.928 1.00 94.44 76 ARG A CA 1
ATOM 587 C C . ARG A 1 76 ? 3.050 2.152 9.139 1.00 94.44 76 ARG A C 1
ATOM 589 O O . ARG A 1 76 ? 4.044 2.704 9.601 1.00 94.44 76 ARG A O 1
ATOM 596 N N . TRP A 1 77 ? 1.857 2.178 9.720 1.00 94.06 77 TRP A N 1
ATOM 597 C CA . TRP A 1 77 ? 1.586 2.696 11.058 1.00 94.06 77 TRP A CA 1
ATOM 598 C C . TRP A 1 77 ? 1.144 1.558 11.963 1.00 94.06 77 TRP A C 1
ATOM 600 O O . TRP A 1 77 ? 0.418 0.653 11.537 1.00 94.06 77 TRP A O 1
ATOM 610 N N . LYS A 1 78 ? 1.566 1.616 13.222 1.00 92.19 78 LYS A N 1
ATOM 611 C CA . LYS A 1 78 ? 1.190 0.643 14.238 1.00 92.19 78 LYS A CA 1
ATOM 612 C C . LYS A 1 78 ? 0.654 1.377 15.456 1.00 92.19 78 LYS A C 1
ATOM 614 O O . LYS A 1 78 ? 1.295 2.287 15.962 1.00 92.19 78 LYS A O 1
ATOM 619 N N . ASP A 1 79 ? -0.513 0.949 15.903 1.00 89.12 79 ASP A N 1
ATOM 620 C CA . ASP A 1 79 ? -1.121 1.362 17.157 1.00 89.12 79 ASP A CA 1
ATOM 621 C C . ASP A 1 79 ? -1.038 0.184 18.130 1.00 89.12 79 ASP A C 1
ATOM 623 O O . ASP A 1 79 ? -1.732 -0.828 17.969 1.00 89.12 79 ASP A O 1
ATOM 627 N N . ASP A 1 80 ? -0.136 0.296 19.103 1.00 84.94 80 ASP A N 1
ATOM 628 C CA . ASP A 1 80 ? 0.111 -0.753 20.088 1.00 84.94 80 ASP A CA 1
ATOM 629 C C . ASP A 1 80 ? -1.052 -0.914 21.078 1.00 84.94 80 ASP A C 1
ATOM 631 O O . ASP A 1 80 ? -1.304 -2.037 21.521 1.00 84.94 80 ASP A O 1
ATOM 635 N N . GLU A 1 81 ? -1.813 0.150 21.367 1.00 85.69 81 GLU A N 1
ATOM 636 C CA . GLU A 1 81 ? -2.957 0.091 22.289 1.00 85.69 81 GLU A CA 1
ATOM 637 C C . GLU A 1 81 ? -4.070 -0.792 21.726 1.00 85.69 81 GLU A C 1
ATOM 639 O O . GLU A 1 81 ? -4.650 -1.625 22.4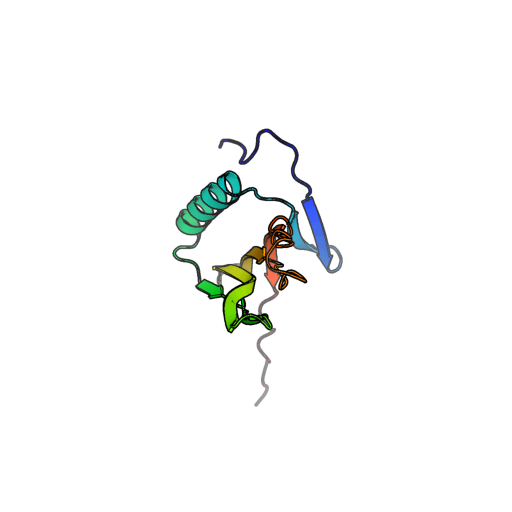26 1.00 85.69 81 GLU A O 1
ATOM 644 N N . THR A 1 82 ? -4.355 -0.646 20.430 1.00 83.25 82 THR A N 1
ATOM 645 C CA . THR A 1 82 ? -5.422 -1.409 19.768 1.00 83.25 82 THR A CA 1
ATOM 646 C C . THR A 1 82 ? -4.924 -2.656 19.039 1.00 83.25 82 THR A C 1
ATOM 648 O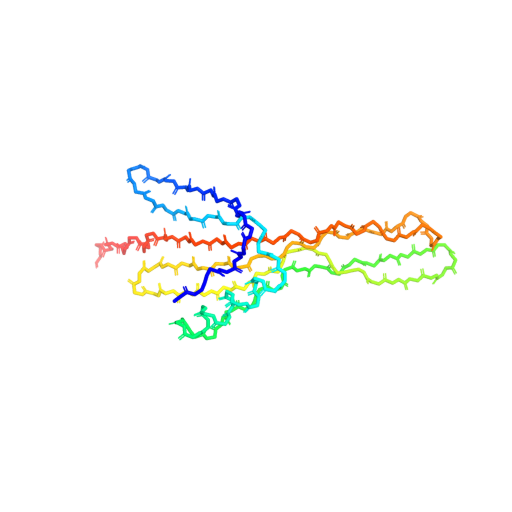 O . THR A 1 82 ? -5.748 -3.444 18.552 1.00 83.25 82 THR A O 1
ATOM 651 N N . SER A 1 83 ? -3.599 -2.851 18.987 1.00 86.56 83 SER A N 1
ATOM 652 C CA . SER A 1 83 ? -2.910 -3.848 18.156 1.00 86.56 83 SER A CA 1
ATOM 653 C C . SER A 1 83 ? -3.320 -3.762 16.677 1.00 86.56 83 SER A C 1
ATOM 655 O O . SER A 1 83 ? -3.475 -4.771 15.977 1.00 86.56 83 SER A O 1
ATOM 657 N N . THR A 1 84 ? -3.518 -2.533 16.196 1.00 88.44 84 THR A N 1
ATOM 658 C CA . THR A 1 84 ? -3.922 -2.251 14.817 1.00 88.44 84 THR A CA 1
ATOM 659 C C . THR A 1 84 ? -2.702 -1.887 13.989 1.00 88.44 84 THR A C 1
ATOM 661 O O . THR A 1 84 ? -1.876 -1.070 14.384 1.00 88.44 84 THR A O 1
ATOM 664 N N . THR A 1 85 ? -2.582 -2.497 12.817 1.00 92.31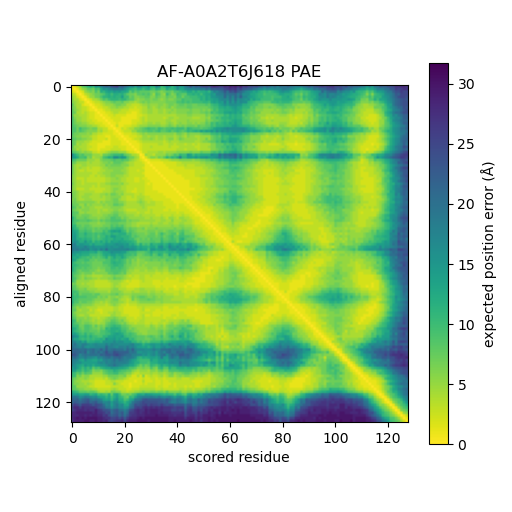 85 THR A N 1
ATOM 665 C CA . THR A 1 85 ? -1.600 -2.124 11.800 1.00 92.31 85 THR A CA 1
ATOM 666 C C . THR A 1 85 ? -2.340 -1.534 10.613 1.00 92.31 85 THR A C 1
ATOM 668 O O . THR A 1 85 ? -3.311 -2.118 10.135 1.00 92.31 85 THR A O 1
ATOM 671 N N . THR A 1 86 ? -1.886 -0.376 10.154 1.00 92.69 86 THR A N 1
ATOM 672 C CA . THR A 1 86 ? -2.368 0.244 8.923 1.00 92.69 86 THR A CA 1
ATOM 673 C C . THR A 1 86 ? -1.223 0.264 7.926 1.00 92.69 86 THR A C 1
ATOM 675 O O . THR A 1 86 ? -0.181 0.850 8.202 1.00 92.69 86 THR A O 1
ATOM 678 N N . ASP A 1 87 ? -1.416 -0.375 6.780 1.00 92.44 87 ASP A N 1
ATOM 679 C CA . ASP A 1 87 ? -0.445 -0.472 5.698 1.00 92.44 87 ASP A CA 1
ATOM 680 C C . ASP A 1 87 ? -0.996 0.227 4.457 1.00 92.44 87 ASP A C 1
ATOM 682 O O . ASP A 1 87 ? -2.063 -0.124 3.946 1.00 92.44 87 ASP A O 1
ATOM 686 N N . LEU A 1 88 ? -0.248 1.191 3.937 1.00 92.19 88 LEU A N 1
ATOM 687 C CA . LEU A 1 88 ? -0.449 1.722 2.601 1.00 92.19 88 LEU A CA 1
ATOM 688 C C . LEU A 1 88 ? 0.585 1.088 1.668 1.00 92.19 88 LEU A C 1
ATOM 690 O O . LEU A 1 88 ? 1.784 1.315 1.811 1.00 92.19 88 LEU A O 1
ATOM 694 N N . ASN A 1 89 ? 0.109 0.277 0.726 1.00 90.81 89 ASN A N 1
ATOM 695 C CA . ASN A 1 89 ? 0.950 -0.499 -0.178 1.00 90.81 89 ASN A CA 1
ATOM 696 C C . ASN A 1 89 ? 0.921 0.094 -1.585 1.00 90.81 89 ASN A C 1
ATOM 698 O O . ASN A 1 89 ? -0.153 0.345 -2.140 1.00 90.81 89 ASN A O 1
ATOM 702 N N . LEU A 1 90 ? 2.107 0.223 -2.169 1.00 88.38 90 LEU A N 1
ATOM 703 C CA . LEU A 1 90 ? 2.349 0.567 -3.560 1.00 88.38 90 LEU A CA 1
ATOM 704 C C . LEU A 1 90 ? 3.054 -0.612 -4.232 1.00 88.38 90 LEU A C 1
ATOM 706 O O . LEU A 1 90 ? 4.165 -0.983 -3.860 1.00 88.38 90 LEU A O 1
ATOM 710 N N . VAL A 1 91 ? 2.419 -1.189 -5.243 1.00 86.88 91 VAL A N 1
ATOM 711 C CA . VAL A 1 91 ? 2.991 -2.259 -6.060 1.00 86.88 91 VAL A CA 1
ATOM 712 C C . VAL A 1 91 ? 3.373 -1.675 -7.407 1.00 86.88 91 VAL A C 1
ATOM 714 O O . VAL A 1 91 ? 2.516 -1.189 -8.148 1.00 86.88 91 VAL A O 1
ATOM 717 N N . HIS A 1 92 ? 4.661 -1.742 -7.723 1.00 84.38 92 HIS A N 1
ATOM 718 C CA . HIS A 1 92 ? 5.215 -1.266 -8.981 1.00 84.38 92 HIS A CA 1
ATOM 719 C C . HIS A 1 92 ? 5.780 -2.442 -9.768 1.00 84.38 92 HIS A C 1
ATOM 721 O O . HIS A 1 92 ? 6.835 -2.973 -9.425 1.00 84.38 92 HIS A O 1
ATOM 727 N N . CYS A 1 93 ? 5.079 -2.871 -10.816 1.00 81.75 93 CYS A N 1
ATOM 728 C CA . CYS A 1 93 ? 5.556 -3.940 -11.689 1.00 81.75 93 CYS A CA 1
ATOM 729 C C . CYS A 1 93 ? 6.047 -3.338 -13.008 1.00 81.75 93 CYS A C 1
ATOM 731 O O . CYS A 1 93 ? 5.263 -2.870 -13.839 1.00 81.75 93 CYS A O 1
ATOM 733 N N . GLN A 1 94 ? 7.364 -3.360 -13.173 1.00 82.75 94 GLN A N 1
ATOM 734 C CA . GLN A 1 94 ? 8.062 -3.043 -14.412 1.00 82.75 94 GLN A CA 1
ATOM 735 C C . GLN A 1 94 ? 8.868 -4.265 -14.829 1.00 82.75 94 GLN A C 1
ATOM 737 O O . GLN A 1 94 ? 9.323 -5.020 -13.972 1.00 82.75 94 GLN A O 1
ATOM 742 N N . SER A 1 95 ? 9.033 -4.436 -16.133 1.00 82.88 95 SER A N 1
ATOM 743 C CA . SER A 1 95 ? 9.847 -5.493 -16.727 1.00 82.88 95 SER A CA 1
ATOM 744 C C . SER A 1 95 ? 10.728 -4.909 -17.820 1.00 82.88 95 SER A C 1
ATOM 746 O O . SER A 1 95 ? 10.303 -3.972 -18.510 1.00 82.88 95 SER A O 1
ATOM 748 N N . CYS A 1 96 ? 11.910 -5.493 -18.028 1.00 84.44 96 CYS A N 1
ATOM 749 C CA . CYS A 1 96 ? 12.776 -5.096 -19.132 1.00 84.44 96 CYS A CA 1
ATOM 750 C C . CYS A 1 96 ? 12.027 -5.205 -20.474 1.00 84.44 96 CYS A C 1
ATOM 752 O O . CYS A 1 96 ? 11.511 -6.278 -20.803 1.00 84.44 96 CYS A O 1
ATOM 754 N N . PRO A 1 97 ? 11.944 -4.121 -21.268 1.00 83.25 97 PRO A N 1
ATOM 755 C CA . PRO A 1 97 ? 11.371 -4.198 -22.600 1.00 83.25 97 PRO A CA 1
ATOM 756 C C . PRO A 1 97 ? 12.224 -5.118 -23.478 1.00 83.25 97 PRO A C 1
ATOM 758 O O . PRO A 1 97 ? 13.445 -5.200 -23.328 1.00 83.25 97 PRO A O 1
ATOM 761 N N . SER A 1 98 ? 11.589 -5.818 -24.414 1.00 81.75 98 SER A N 1
ATOM 762 C CA . SER A 1 98 ? 12.267 -6.800 -25.269 1.00 81.75 98 SER A CA 1
ATOM 763 C C . SER A 1 98 ? 13.287 -6.162 -26.218 1.00 81.75 98 SER A C 1
ATOM 765 O O . SER A 1 98 ? 14.243 -6.817 -26.633 1.00 81.75 98 SER A O 1
ATOM 767 N N . ASN A 1 99 ? 13.122 -4.879 -26.543 1.00 78.00 99 ASN A N 1
ATOM 768 C CA . ASN A 1 99 ? 14.103 -4.065 -27.251 1.00 78.00 99 ASN A CA 1
ATOM 769 C C . ASN A 1 99 ? 13.994 -2.587 -26.824 1.00 78.00 99 ASN A C 1
ATOM 771 O O . ASN A 1 99 ? 13.070 -2.194 -26.117 1.00 78.00 99 ASN A O 1
ATOM 775 N N . LEU A 1 100 ? 14.944 -1.759 -27.259 1.00 74.75 100 LEU A N 1
ATOM 776 C CA . LEU A 1 100 ? 14.995 -0.339 -26.892 1.00 74.75 100 LEU A CA 1
ATOM 777 C C . LEU A 1 100 ? 14.008 0.551 -27.661 1.00 74.75 100 LEU A C 1
ATOM 779 O O . LEU A 1 100 ? 13.806 1.696 -27.268 1.00 74.75 100 LEU A O 1
ATOM 783 N N . SER A 1 101 ? 13.439 0.069 -28.770 1.00 75.75 101 SER A N 1
ATOM 784 C CA . SER A 1 101 ? 12.435 0.816 -29.539 1.00 75.75 101 SER A CA 1
ATOM 785 C C . SER A 1 101 ? 11.017 0.595 -29.009 1.00 75.75 101 SER A C 1
ATOM 787 O O . SER A 1 101 ? 10.153 1.451 -29.186 1.00 75.75 101 SER A O 1
ATOM 789 N N . SER A 1 102 ? 10.773 -0.525 -28.328 1.00 67.38 102 SER A N 1
ATOM 790 C CA . SER A 1 102 ? 9.568 -0.785 -27.556 1.00 67.38 102 SER A CA 1
ATOM 791 C C . SER A 1 102 ? 9.649 -0.018 -26.244 1.00 67.38 102 SER A C 1
ATOM 793 O O . SER A 1 102 ? 10.607 -0.172 -25.486 1.00 67.38 102 SER A O 1
ATOM 795 N N . GLY A 1 103 ? 8.641 0.810 -25.968 1.00 65.12 103 GLY A N 1
ATOM 796 C CA . GLY A 1 103 ? 8.506 1.447 -24.662 1.00 65.12 103 GLY A CA 1
ATOM 797 C C . GLY A 1 103 ? 8.464 0.405 -23.540 1.00 65.12 103 GLY A C 1
ATOM 798 O O . GLY A 1 103 ? 8.079 -0.746 -23.756 1.00 65.12 103 GLY A O 1
ATOM 799 N N . MET A 1 104 ? 8.855 0.807 -22.329 1.00 66.56 104 MET A N 1
ATOM 800 C CA . MET A 1 104 ? 8.715 -0.052 -21.153 1.00 66.56 104 MET A CA 1
ATOM 801 C C . MET A 1 104 ? 7.265 -0.507 -21.000 1.00 66.56 104 MET A C 1
ATOM 803 O O . MET A 1 104 ? 6.341 0.310 -21.034 1.00 66.56 104 MET A O 1
ATOM 807 N N . VAL A 1 105 ? 7.076 -1.797 -20.731 1.00 66.56 105 VAL A N 1
ATOM 808 C CA . VAL A 1 105 ? 5.802 -2.292 -20.213 1.00 66.56 105 VAL A CA 1
ATOM 809 C C . VAL A 1 105 ? 5.719 -1.853 -18.752 1.00 66.56 105 VAL A C 1
ATOM 811 O O . VAL A 1 105 ? 6.157 -2.551 -17.840 1.00 66.56 105 VAL A O 1
ATOM 814 N N . SER A 1 106 ? 5.219 -0.638 -18.531 1.00 63.09 106 SER A N 1
ATOM 815 C CA . SER A 1 106 ? 4.833 -0.184 -17.199 1.00 63.09 106 SER A CA 1
ATOM 816 C C . SER A 1 106 ? 3.416 -0.657 -16.944 1.00 63.09 106 SER A C 1
ATOM 818 O O . SER A 1 106 ? 2.483 -0.235 -17.626 1.00 63.09 106 SER A O 1
ATOM 820 N N . THR A 1 107 ? 3.232 -1.493 -15.929 1.00 65.50 107 THR A N 1
ATOM 821 C CA . THR A 1 107 ? 1.893 -1.620 -15.356 1.00 65.50 107 THR A CA 1
ATOM 822 C C . THR A 1 107 ? 1.578 -0.343 -14.584 1.00 65.50 107 THR A C 1
ATOM 824 O O . THR A 1 107 ? 2.474 0.337 -14.072 1.00 65.50 107 THR A O 1
ATOM 827 N N . GLN A 1 108 ? 0.305 0.035 -14.555 1.00 70.56 108 GLN A N 1
ATOM 828 C CA . GLN A 1 108 ? -0.137 1.140 -13.721 1.00 70.56 108 GLN A CA 1
ATOM 829 C C . GLN A 1 108 ? 0.059 0.712 -12.257 1.00 70.56 108 GLN A C 1
ATOM 831 O O . GLN A 1 108 ? -0.422 -0.366 -11.894 1.00 70.56 108 GLN A O 1
ATOM 836 N N . PRO A 1 109 ? 0.777 1.488 -11.425 1.00 76.62 109 PRO A N 1
ATOM 837 C CA . PRO A 1 109 ? 1.080 1.065 -10.068 1.00 76.62 109 PRO A CA 1
ATOM 838 C C . PRO A 1 109 ? -0.209 0.809 -9.291 1.00 76.62 109 PRO A C 1
ATOM 840 O O . PRO A 1 109 ? -1.096 1.668 -9.219 1.00 76.62 109 PRO A O 1
ATOM 843 N N . SER A 1 110 ? -0.308 -0.385 -8.712 1.00 84.50 110 SER A N 1
ATOM 844 C CA . SER A 1 110 ? -1.449 -0.759 -7.886 1.00 84.50 110 SER A CA 1
ATOM 845 C C . SER A 1 110 ? -1.242 -0.207 -6.488 1.00 84.50 110 SER A C 1
ATOM 847 O O . SER A 1 110 ? -0.195 -0.401 -5.876 1.00 84.50 110 SER A O 1
ATOM 849 N N . ARG A 1 111 ? -2.267 0.461 -5.973 1.00 88.38 111 ARG A N 1
ATOM 850 C CA . ARG A 1 111 ? -2.262 1.065 -4.645 1.00 88.38 111 ARG A CA 1
ATOM 851 C C . ARG A 1 111 ? -3.370 0.461 -3.803 1.00 88.38 111 ARG A C 1
ATOM 853 O O . ARG A 1 111 ? -4.469 0.184 -4.301 1.00 88.38 111 ARG A O 1
ATOM 860 N N . SER A 1 112 ? -3.103 0.285 -2.518 1.00 89.69 112 SER A N 1
ATOM 861 C CA . SER A 1 112 ? -4.108 -0.182 -1.566 1.00 89.69 112 SER A CA 1
ATOM 862 C C . SER A 1 112 ? -3.833 0.319 -0.160 1.00 89.69 112 SER A C 1
ATOM 864 O O . SER A 1 112 ? -2.676 0.403 0.241 1.00 89.69 112 SER A O 1
ATOM 866 N N . LEU A 1 113 ? -4.899 0.561 0.592 1.00 90.94 113 LEU A N 1
ATOM 867 C CA . LEU A 1 113 ? -4.855 0.741 2.038 1.00 90.94 113 LEU A CA 1
ATOM 868 C C . LEU A 1 113 ? -5.398 -0.530 2.698 1.00 90.94 113 LEU A C 1
ATOM 870 O O . LEU A 1 113 ? -6.476 -0.993 2.331 1.00 90.94 113 LEU A O 1
ATOM 874 N N . SER A 1 114 ? -4.672 -1.073 3.667 1.00 91.69 114 SER A N 1
ATOM 875 C CA . SER A 1 114 ? -5.063 -2.229 4.471 1.00 91.69 114 SER A CA 1
ATOM 876 C C . SER A 1 114 ? -5.014 -1.846 5.943 1.00 91.69 114 SER A C 1
ATOM 878 O O . SER A 1 114 ? -3.970 -1.444 6.442 1.00 91.69 114 SER A O 1
ATOM 880 N N . ILE A 1 115 ? -6.122 -2.008 6.656 1.00 91.56 115 ILE A N 1
ATOM 881 C CA . ILE A 1 115 ? -6.193 -1.842 8.109 1.00 91.56 115 ILE A CA 1
ATOM 882 C C . ILE A 1 115 ? -6.456 -3.219 8.694 1.00 91.56 115 ILE A C 1
ATOM 884 O O . ILE A 1 115 ? -7.469 -3.842 8.380 1.00 91.56 115 ILE A O 1
ATOM 888 N N . GLN A 1 116 ? -5.545 -3.704 9.529 1.00 91.06 116 GLN A N 1
ATOM 889 C CA . GLN A 1 116 ? -5.621 -5.028 10.132 1.00 91.06 116 GLN A CA 1
ATOM 890 C C . GLN A 1 116 ? -5.533 -4.921 11.640 1.00 91.06 116 GLN A C 1
ATOM 892 O O . GLN A 1 116 ? -4.575 -4.370 12.180 1.00 91.06 116 GLN A O 1
ATOM 897 N N . ARG A 1 117 ? -6.489 -5.534 12.331 1.00 84.75 117 ARG A N 1
ATOM 898 C CA . ARG A 1 117 ? -6.380 -5.745 13.770 1.00 84.75 117 ARG A CA 1
ATOM 899 C C . ARG A 1 117 ? -5.815 -7.135 14.004 1.00 84.75 117 ARG A C 1
ATOM 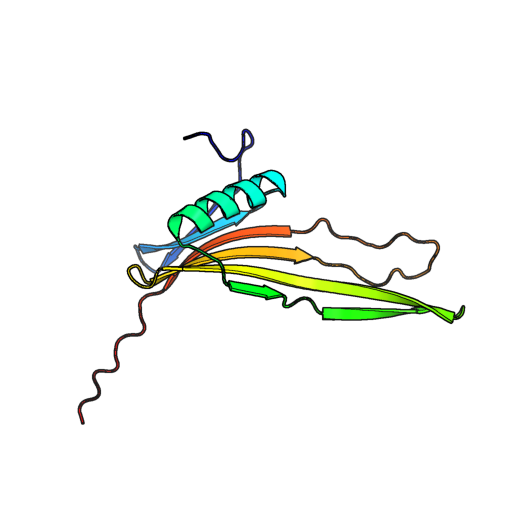901 O O . ARG A 1 117 ? -6.492 -8.133 13.751 1.00 84.75 117 ARG A O 1
ATOM 908 N N . ARG A 1 118 ? -4.568 -7.222 14.469 1.00 69.81 118 ARG A N 1
ATOM 909 C CA . ARG A 1 118 ? -4.022 -8.502 14.928 1.00 69.81 118 ARG A CA 1
ATOM 910 C C . ARG A 1 118 ? -4.320 -8.624 16.416 1.00 69.81 118 ARG A C 1
ATOM 912 O O . ARG A 1 118 ? -4.016 -7.693 17.154 1.00 69.81 118 ARG A O 1
ATOM 919 N N . PRO A 1 119 ? -4.897 -9.739 16.887 1.00 59.88 119 PRO A N 1
ATOM 920 C CA . PRO A 1 119 ? -4.900 -10.013 18.314 1.00 59.88 119 PRO A CA 1
ATOM 921 C C . PRO A 1 119 ? -3.450 -9.973 18.796 1.00 59.88 119 PRO A C 1
ATOM 923 O O . PRO A 1 119 ? -2.583 -10.560 18.137 1.00 59.88 119 PRO A O 1
ATOM 926 N N . ALA A 1 120 ? -3.181 -9.288 19.909 1.00 56.03 120 ALA A N 1
ATOM 927 C CA . ALA A 1 120 ? -1.894 -9.422 20.576 1.00 56.03 120 ALA A CA 1
ATOM 928 C C . ALA A 1 120 ? -1.601 -10.926 20.734 1.00 56.03 120 ALA A C 1
ATOM 930 O O . ALA A 1 120 ? -2.529 -11.680 21.061 1.00 56.03 120 ALA A O 1
ATOM 931 N N . PRO A 1 121 ? -0.369 -11.397 20.458 1.00 51.41 121 PRO A N 1
ATOM 932 C CA . PRO A 1 121 ? -0.032 -12.784 20.732 1.00 51.41 121 PRO A CA 1
ATOM 933 C C . PRO A 1 121 ? -0.411 -13.053 22.186 1.00 51.41 121 PRO A C 1
ATOM 935 O O . PRO A 1 121 ? -0.063 -12.260 23.066 1.00 51.41 121 PRO A O 1
ATOM 938 N N . ALA A 1 122 ? -1.189 -14.114 22.424 1.00 47.38 122 ALA A N 1
ATOM 939 C CA . ALA A 1 122 ? -1.517 -14.522 23.779 1.00 47.38 122 ALA A CA 1
ATOM 940 C C . ALA A 1 122 ? -0.192 -14.590 24.536 1.00 47.38 122 ALA A C 1
ATOM 942 O O . ALA A 1 122 ? 0.714 -15.305 24.097 1.00 47.38 122 ALA A O 1
ATOM 943 N N . LYS A 1 123 ? -0.040 -13.792 25.605 1.00 44.16 123 LYS A N 1
ATOM 944 C CA . LYS A 1 123 ? 1.094 -13.964 26.514 1.00 44.16 123 LYS A CA 1
ATOM 945 C C . LYS A 1 123 ? 1.101 -15.447 26.835 1.00 44.16 123 LYS A C 1
ATOM 947 O O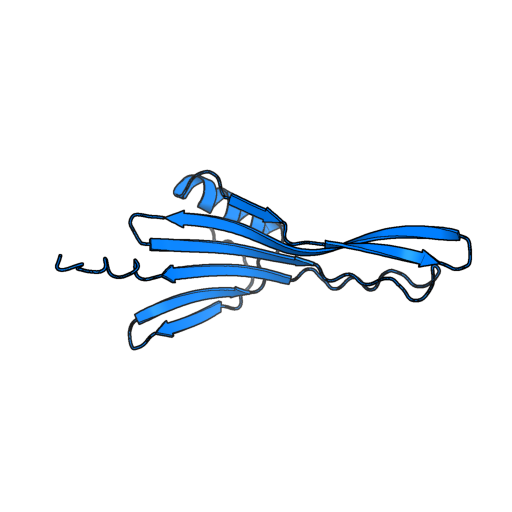 . LYS A 1 123 ? 0.110 -15.949 27.361 1.00 44.16 123 LYS A O 1
ATOM 952 N N . ALA A 1 124 ? 2.160 -16.150 26.442 1.00 45.66 124 ALA A N 1
ATOM 953 C CA . ALA A 1 124 ? 2.355 -17.504 26.903 1.00 45.66 124 ALA A CA 1
ATOM 954 C C . ALA A 1 124 ? 2.355 -17.394 28.427 1.00 45.66 124 ALA A C 1
ATOM 956 O O . ALA A 1 124 ? 3.268 -16.805 29.006 1.00 45.66 124 ALA A O 1
ATOM 957 N N . SER A 1 125 ? 1.282 -17.856 29.067 1.00 47.81 125 SER A N 1
ATOM 958 C CA . SER A 1 125 ? 1.267 -18.119 30.496 1.00 47.81 125 SER A CA 1
ATOM 959 C C . SER A 1 125 ? 2.242 -19.269 30.709 1.00 47.81 125 SER A C 1
ATOM 961 O O . SER A 1 125 ? 1.856 -20.432 30.762 1.00 47.81 125 SER A O 1
ATOM 963 N N . GLY A 1 126 ? 3.531 -18.933 30.714 1.00 42.00 126 GLY A N 1
ATOM 964 C CA . GLY A 1 126 ? 4.599 -19.806 31.144 1.00 42.00 126 GLY A CA 1
ATOM 965 C C . GLY A 1 126 ? 4.420 -20.016 32.634 1.00 42.00 126 GLY A C 1
ATOM 966 O O . GLY A 1 126 ? 4.861 -19.202 33.436 1.00 42.00 126 GLY A O 1
ATOM 967 N N . LEU A 1 127 ? 3.705 -21.083 32.973 1.00 44.34 127 LEU A N 1
ATOM 968 C CA . LEU A 1 127 ? 3.930 -21.838 34.193 1.00 44.34 127 LEU A CA 1
ATOM 969 C C . LEU A 1 127 ? 5.378 -22.336 34.150 1.00 44.34 127 LEU A C 1
ATOM 971 O O . LEU A 1 127 ? 5.641 -23.342 33.499 1.00 44.34 127 LEU A O 1
ATOM 975 N N . PHE A 1 128 ? 6.282 -21.606 34.797 1.00 43.50 128 PHE A N 1
ATOM 976 C CA . PHE A 1 128 ? 7.510 -22.117 35.403 1.00 43.50 128 PHE A CA 1
ATOM 977 C C . PHE A 1 128 ? 7.826 -21.270 36.633 1.00 43.50 128 PHE A C 1
ATOM 979 O O . PHE A 1 128 ? 7.779 -20.025 36.510 1.00 43.50 128 PHE A O 1
#

Sequence (128 aa):
MLPFSPDPVKLSLGFKGDSLSVINVQRPDEVMETKIRQELEAKYGSPTLDDGRKDEQCIYRNGNSFTLKSGVMSVRWKDDETSTTTDLNLVHCQSCPSNLSSGMVSTQPSRSLSIQRRPAPAKASGLF